Protein AF-A0A822F7R4-F1 (afdb_monomer)

Structure (mmCIF, N/CA/C/O backbone):
data_AF-A0A822F7R4-F1
#
_entry.id   AF-A0A822F7R4-F1
#
loop_
_atom_site.group_PDB
_atom_site.id
_atom_site.type_symbol
_atom_site.label_atom_id
_atom_site.label_alt_id
_atom_site.label_comp_id
_atom_site.label_asym_id
_atom_site.label_entity_id
_atom_site.label_seq_id
_atom_site.pdbx_PDB_ins_code
_atom_site.Cartn_x
_atom_site.Cartn_y
_atom_site.Cartn_z
_atom_site.occupancy
_atom_site.B_iso_or_equiv
_atom_site.auth_seq_id
_atom_site.auth_comp_id
_atom_site.auth_asym_id
_atom_site.auth_atom_id
_atom_site.pdbx_PDB_model_num
ATOM 1 N N . PHE A 1 1 ? -0.744 6.419 -13.663 1.00 70.31 1 PHE A N 1
ATOM 2 C CA . PHE A 1 1 ? -1.892 5.984 -12.848 1.00 70.31 1 PHE A CA 1
ATOM 3 C C . PHE A 1 1 ? -2.724 7.205 -12.508 1.00 70.31 1 PHE A C 1
ATOM 5 O O . PHE A 1 1 ? -2.380 7.945 -11.596 1.00 70.31 1 PHE A O 1
ATOM 12 N N . GLU A 1 2 ? -3.764 7.480 -13.292 1.00 71.38 2 GLU A N 1
ATOM 13 C CA . GLU A 1 2 ? -4.748 8.495 -12.906 1.00 71.38 2 GLU A CA 1
ATOM 14 C C . GLU A 1 2 ? -5.488 7.974 -11.659 1.00 71.38 2 GLU A C 1
ATOM 16 O O . GLU A 1 2 ? -5.835 6.796 -11.605 1.00 71.38 2 GLU A O 1
ATOM 21 N N . ASN A 1 3 ? -5.663 8.813 -10.632 1.00 82.06 3 ASN A N 1
ATOM 22 C CA . ASN A 1 3 ? -6.240 8.467 -9.317 1.00 82.06 3 ASN A CA 1
ATOM 23 C C . ASN A 1 3 ? -5.354 7.655 -8.344 1.00 82.06 3 ASN A C 1
ATOM 25 O O . ASN A 1 3 ? -5.874 7.013 -7.432 1.00 82.06 3 ASN A O 1
ATOM 29 N N . SER A 1 4 ? -4.023 7.701 -8.472 1.00 88.75 4 SER A N 1
ATOM 30 C CA . SER A 1 4 ? -3.120 7.156 -7.442 1.00 88.75 4 SER A CA 1
ATOM 31 C C . SER A 1 4 ? -2.915 8.117 -6.265 1.00 88.75 4 SER A C 1
ATOM 33 O O . SER A 1 4 ? -2.741 9.318 -6.469 1.00 88.75 4 SER A O 1
ATOM 35 N N . PHE A 1 5 ? -2.821 7.580 -5.048 1.00 90.75 5 PHE A N 1
ATOM 36 C CA . PHE A 1 5 ? -2.397 8.319 -3.857 1.00 90.75 5 PHE A CA 1
ATOM 37 C C . PHE A 1 5 ? -0.892 8.130 -3.624 1.00 90.75 5 PHE A C 1
ATOM 39 O O . PHE A 1 5 ? -0.423 7.001 -3.487 1.00 90.75 5 PHE A O 1
ATOM 46 N N . HIS A 1 6 ? -0.128 9.224 -3.584 1.00 92.38 6 HIS A N 1
ATOM 47 C CA . HIS A 1 6 ? 1.307 9.170 -3.309 1.00 92.38 6 HIS A CA 1
ATOM 48 C C . HIS A 1 6 ? 1.569 9.260 -1.801 1.00 92.38 6 HIS A C 1
ATOM 50 O O . HIS A 1 6 ? 1.281 10.280 -1.176 1.00 92.38 6 HIS A O 1
ATOM 56 N N . LEU A 1 7 ? 2.159 8.204 -1.237 1.00 93.19 7 LEU A N 1
ATOM 57 C CA . LEU A 1 7 ? 2.582 8.140 0.159 1.00 93.19 7 LEU A CA 1
ATOM 58 C C . LEU A 1 7 ? 4.084 7.828 0.231 1.00 93.19 7 LEU A C 1
ATOM 60 O O . LEU A 1 7 ? 4.470 6.693 -0.047 1.00 93.19 7 LEU A O 1
ATOM 64 N N . PRO A 1 8 ? 4.940 8.801 0.592 1.00 94.69 8 PRO A N 1
ATOM 65 C CA . PRO A 1 8 ? 6.367 8.552 0.774 1.00 94.69 8 PRO A CA 1
ATOM 66 C C . PRO A 1 8 ? 6.633 7.497 1.855 1.00 94.69 8 PRO A C 1
ATOM 68 O O . PRO A 1 8 ? 5.989 7.516 2.906 1.00 94.69 8 PRO A O 1
ATOM 71 N N . MET A 1 9 ? 7.619 6.624 1.632 1.00 94.44 9 MET A N 1
ATOM 72 C CA . MET A 1 9 ? 7.962 5.559 2.586 1.00 94.44 9 MET A CA 1
ATOM 73 C C . MET A 1 9 ? 8.380 6.098 3.951 1.00 94.44 9 MET A C 1
ATOM 75 O O . MET A 1 9 ? 7.933 5.570 4.963 1.00 94.44 9 MET A O 1
ATOM 79 N N . ASP A 1 10 ? 9.144 7.189 3.997 1.00 94.62 10 ASP A N 1
ATOM 80 C CA . ASP A 1 10 ? 9.564 7.789 5.267 1.00 94.62 10 ASP A CA 1
ATOM 81 C C . ASP A 1 10 ? 8.362 8.243 6.102 1.00 94.62 10 ASP A C 1
ATOM 83 O O . ASP A 1 10 ? 8.322 8.026 7.310 1.00 94.62 10 ASP A O 1
ATOM 87 N N . ARG A 1 11 ? 7.327 8.785 5.440 1.00 94.44 11 ARG A N 1
ATOM 88 C CA . ARG A 1 11 ? 6.063 9.165 6.084 1.00 94.44 11 ARG A CA 1
ATOM 89 C C . ARG A 1 11 ? 5.288 7.949 6.593 1.00 94.44 11 ARG A C 1
ATOM 91 O O . ARG A 1 11 ? 4.519 8.092 7.530 1.00 94.44 11 ARG A O 1
ATOM 98 N N . LEU A 1 12 ? 5.436 6.777 5.983 1.00 94.88 12 LEU A N 1
ATOM 99 C CA . LEU A 1 12 ? 4.752 5.557 6.419 1.00 94.88 12 LEU A CA 1
ATOM 100 C C . LEU A 1 12 ? 5.505 4.835 7.551 1.00 94.88 12 LEU A C 1
ATOM 102 O O . LEU A 1 12 ? 4.882 4.259 8.445 1.00 94.88 12 LEU A O 1
ATOM 106 N N . LEU A 1 13 ? 6.837 4.839 7.507 1.00 91.56 13 LEU A N 1
ATOM 107 C CA . LEU A 1 13 ? 7.679 4.081 8.435 1.00 91.56 13 LEU A CA 1
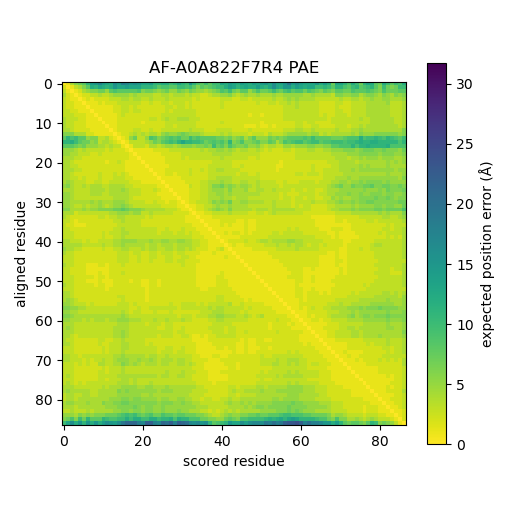ATOM 108 C C . LEU A 1 13 ? 8.057 4.867 9.692 1.00 91.56 13 LEU A C 1
ATOM 110 O O . LEU A 1 13 ? 8.138 4.271 10.762 1.00 91.56 13 LEU A O 1
ATOM 114 N N . TYR A 1 14 ? 8.277 6.176 9.570 1.00 90.56 14 TYR A N 1
ATOM 115 C CA . TYR A 1 14 ? 8.839 7.017 10.632 1.00 90.56 14 TYR A CA 1
ATOM 116 C C . TYR A 1 14 ? 7.896 8.149 11.044 1.00 90.56 14 TYR A C 1
ATOM 118 O O . TYR A 1 14 ? 8.344 9.221 11.439 1.00 90.56 14 TYR A O 1
ATOM 126 N N . ASN A 1 15 ? 6.584 7.950 10.912 1.00 85.81 15 ASN A N 1
ATOM 127 C CA . ASN A 1 15 ? 5.634 8.949 11.378 1.00 85.81 15 ASN A CA 1
ATOM 128 C C . ASN A 1 15 ? 5.608 8.996 12.907 1.00 85.81 15 ASN A C 1
ATOM 130 O O . ASN A 1 15 ? 5.365 7.981 13.553 1.00 85.81 15 ASN A O 1
ATOM 134 N N . ASP A 1 16 ? 5.763 10.190 13.471 1.00 85.75 16 ASP A N 1
ATOM 135 C CA . ASP A 1 16 ? 5.623 10.408 14.911 1.00 85.75 16 ASP A CA 1
ATOM 136 C C . ASP A 1 16 ? 4.159 10.294 15.377 1.00 85.75 16 ASP A C 1
ATOM 138 O O . ASP A 1 16 ? 3.891 10.155 16.571 1.00 85.75 16 ASP A O 1
ATOM 142 N N . ASN A 1 17 ? 3.195 10.356 14.446 1.00 91.62 17 ASN A N 1
ATOM 143 C CA . ASN A 1 17 ? 1.766 10.280 14.739 1.00 91.62 17 ASN A CA 1
ATOM 144 C C . ASN A 1 17 ? 1.025 9.278 13.835 1.00 91.62 17 ASN A C 1
ATOM 146 O O . ASN A 1 17 ? 0.401 9.630 12.824 1.00 91.62 17 ASN A O 1
ATOM 150 N N . ASP A 1 18 ? 1.065 8.015 14.249 1.00 92.69 18 ASP A N 1
ATOM 151 C CA . ASP A 1 18 ? 0.372 6.900 13.600 1.00 92.69 18 ASP A CA 1
ATOM 152 C C . ASP A 1 18 ? -1.148 7.052 13.577 1.00 92.69 18 ASP A C 1
ATOM 154 O O . ASP A 1 18 ? -1.785 6.708 12.583 1.00 92.69 18 ASP A O 1
ATOM 158 N N . GLU A 1 19 ? -1.749 7.585 14.641 1.00 93.44 19 GLU A N 1
ATOM 159 C CA . GLU A 1 19 ? -3.205 7.714 14.733 1.00 93.44 19 GLU A CA 1
ATOM 160 C C . GLU A 1 19 ? -3.742 8.678 13.669 1.00 93.44 19 GLU A C 1
ATOM 162 O O . GLU A 1 19 ? -4.733 8.387 12.992 1.00 93.44 19 GLU A O 1
ATOM 167 N N . GLN A 1 20 ? -3.046 9.798 13.463 1.00 93.44 20 GLN A N 1
ATOM 168 C CA . GLN A 1 20 ? -3.392 10.757 12.421 1.00 93.44 20 GLN A CA 1
ATOM 169 C C . GLN A 1 20 ? -3.303 10.126 11.026 1.00 93.44 20 GLN A C 1
ATOM 171 O O . GLN A 1 20 ? -4.244 10.250 10.239 1.00 93.44 20 GLN A O 1
ATOM 176 N N . LEU A 1 21 ? -2.198 9.436 10.721 1.00 92.94 21 LEU A N 1
ATOM 177 C CA . LEU A 1 21 ? -2.019 8.775 9.425 1.00 92.94 21 LEU A CA 1
ATOM 178 C C . LEU A 1 21 ? -3.066 7.686 9.205 1.00 92.94 21 LEU A C 1
ATOM 180 O O . LEU A 1 21 ? -3.651 7.593 8.128 1.00 92.94 21 LEU A O 1
ATOM 184 N N . ARG A 1 22 ? -3.349 6.895 10.240 1.00 94.50 22 ARG A N 1
ATOM 185 C CA . ARG A 1 22 ? -4.390 5.872 10.201 1.00 94.50 22 ARG A CA 1
ATOM 186 C C . ARG A 1 22 ? -5.743 6.488 9.852 1.00 94.50 22 ARG A C 1
ATOM 188 O O . ARG A 1 22 ? -6.415 5.986 8.957 1.00 94.50 22 ARG A O 1
ATOM 195 N N . ASN A 1 23 ? -6.136 7.579 10.509 1.00 93.88 23 ASN A N 1
ATOM 196 C CA . ASN A 1 23 ? -7.423 8.236 10.263 1.00 93.88 23 ASN A CA 1
ATOM 197 C C . ASN A 1 23 ? -7.532 8.820 8.840 1.00 93.88 23 ASN A C 1
ATOM 199 O O . ASN A 1 23 ? -8.596 8.727 8.229 1.00 93.88 23 ASN A O 1
ATOM 203 N N . GLU A 1 24 ? -6.440 9.357 8.286 1.00 92.69 24 GLU A N 1
ATOM 204 C CA . GLU A 1 24 ? -6.374 9.834 6.893 1.00 92.69 24 GLU A CA 1
ATOM 205 C C . GLU A 1 24 ? -6.595 8.698 5.879 1.00 92.69 24 GLU A C 1
ATOM 207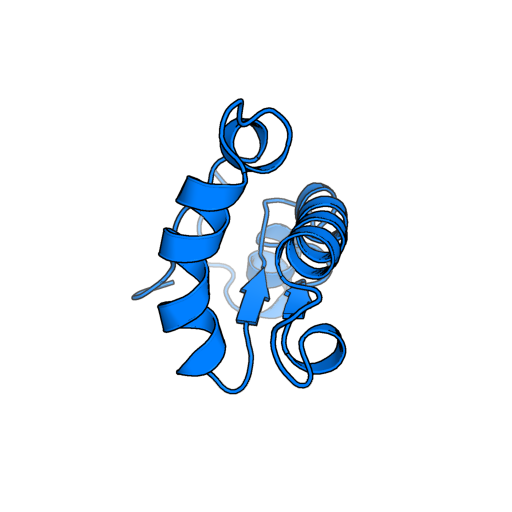 O O . GLU A 1 24 ? -7.304 8.861 4.882 1.00 92.69 24 GLU A O 1
ATOM 212 N N . LEU A 1 25 ? -6.013 7.526 6.145 1.00 92.25 25 LEU A N 1
ATOM 213 C CA . LEU A 1 25 ? -6.067 6.381 5.237 1.00 92.25 25 LEU A CA 1
ATOM 214 C C . LEU A 1 25 ? -7.356 5.561 5.380 1.00 92.25 25 LEU A C 1
ATOM 216 O O . LEU A 1 25 ? -7.871 5.054 4.380 1.00 92.25 25 LEU A O 1
ATOM 220 N N . LYS A 1 26 ? -7.904 5.456 6.597 1.00 92.06 26 LYS A N 1
ATOM 221 C CA . LYS A 1 26 ? -9.012 4.552 6.941 1.00 92.06 26 LYS A CA 1
ATOM 222 C C . LYS A 1 26 ? -10.221 4.710 6.019 1.00 92.06 26 LYS A C 1
ATOM 224 O O . LYS A 1 26 ? -10.659 3.731 5.422 1.00 92.06 26 LYS A O 1
ATOM 229 N N . LEU A 1 27 ? -10.695 5.941 5.807 1.00 88.88 27 LEU A N 1
ATOM 230 C CA . LEU A 1 27 ? -11.866 6.204 4.957 1.00 88.88 27 LEU A CA 1
ATOM 231 C C . LEU A 1 27 ? -11.664 5.764 3.501 1.00 88.88 27 LEU A C 1
ATOM 233 O O . LEU A 1 27 ? -12.612 5.320 2.856 1.00 88.88 27 LEU A O 1
ATOM 237 N N . ASN A 1 28 ? -10.449 5.901 2.966 1.00 87.94 28 ASN A N 1
ATOM 238 C CA . ASN A 1 28 ? -10.152 5.470 1.602 1.00 87.94 28 ASN A CA 1
ATOM 239 C C . ASN A 1 28 ? -10.115 3.942 1.507 1.00 87.94 28 ASN A C 1
ATOM 241 O O . ASN A 1 28 ? -10.620 3.375 0.542 1.00 87.94 28 ASN A O 1
ATOM 245 N N . ILE A 1 29 ? -9.574 3.266 2.516 1.00 89.94 29 ILE A N 1
ATOM 246 C CA . ILE A 1 29 ? -9.441 1.804 2.530 1.00 89.94 29 ILE A CA 1
ATOM 247 C C . ILE A 1 29 ? -10.781 1.111 2.800 1.00 89.94 29 ILE A C 1
ATOM 249 O O . ILE A 1 29 ? -11.067 0.064 2.223 1.00 89.94 29 ILE A O 1
ATOM 253 N N . GLU A 1 30 ? -11.647 1.701 3.620 1.00 89.94 30 GLU A N 1
ATOM 254 C CA . GLU A 1 30 ? -12.996 1.175 3.855 1.00 89.94 30 GLU A CA 1
ATOM 255 C C . GLU A 1 30 ? -13.884 1.280 2.611 1.00 89.94 30 GLU A C 1
ATOM 257 O O . GLU A 1 30 ? -14.658 0.365 2.332 1.00 89.94 30 GLU A O 1
ATOM 262 N N . LYS A 1 31 ? -13.743 2.360 1.832 1.00 90.81 31 LYS A N 1
ATOM 263 C CA . LYS A 1 31 ? -14.526 2.587 0.607 1.00 90.81 31 LYS A CA 1
ATOM 264 C C . LYS A 1 31 ? -14.114 1.709 -0.572 1.00 90.81 31 LYS A C 1
ATOM 266 O O . LYS A 1 31 ? -14.896 1.566 -1.509 1.00 90.81 31 LYS A O 1
ATOM 271 N N . ASN A 1 32 ? -12.905 1.152 -0.555 1.00 90.50 32 ASN A N 1
ATOM 272 C CA . ASN A 1 32 ? -12.368 0.369 -1.662 1.00 90.50 32 ASN A CA 1
ATOM 273 C C . ASN A 1 32 ? -12.312 -1.121 -1.309 1.00 90.50 32 ASN A C 1
ATOM 275 O O . ASN A 1 32 ? -11.944 -1.514 -0.203 1.00 90.50 32 ASN A O 1
ATOM 279 N N . GLN A 1 33 ? -12.663 -1.967 -2.278 1.00 90.88 33 GLN A N 1
ATOM 280 C CA . GLN A 1 33 ? -12.596 -3.423 -2.111 1.00 90.88 33 GLN A CA 1
ATOM 281 C C . GLN A 1 33 ? -11.161 -3.952 -2.174 1.00 90.88 33 GLN A C 1
ATOM 283 O O . GLN A 1 33 ? -10.873 -4.995 -1.598 1.00 90.88 33 GLN A O 1
ATOM 288 N N . GLN A 1 34 ? -10.265 -3.242 -2.861 1.00 93.12 34 GLN A N 1
ATOM 289 C CA . GLN A 1 34 ? -8.869 -3.627 -3.005 1.00 93.12 34 GLN A CA 1
ATOM 290 C C . GLN A 1 34 ? -7.983 -2.384 -3.110 1.00 93.12 34 GLN A C 1
ATOM 292 O O . GLN A 1 34 ? -8.339 -1.404 -3.763 1.00 93.12 34 GLN A O 1
ATOM 297 N N . ILE A 1 35 ? -6.819 -2.447 -2.471 1.00 94.38 35 ILE A N 1
ATOM 298 C CA . ILE A 1 35 ? -5.768 -1.434 -2.490 1.00 94.38 35 ILE A CA 1
ATOM 299 C C . ILE A 1 35 ? -4.523 -2.099 -3.072 1.00 94.38 35 ILE A C 1
ATOM 301 O O . ILE A 1 35 ? -4.060 -3.119 -2.558 1.00 94.38 35 ILE A O 1
ATOM 305 N N . VAL A 1 36 ? -3.985 -1.517 -4.142 1.00 95.38 36 VAL A N 1
ATOM 306 C CA . VAL A 1 36 ? -2.739 -1.975 -4.762 1.00 95.38 36 VAL A CA 1
ATOM 307 C C . VAL A 1 36 ? -1.653 -0.946 -4.500 1.00 95.38 36 VAL A C 1
ATOM 309 O O . VAL A 1 36 ? -1.805 0.230 -4.828 1.00 95.38 36 VAL A O 1
ATOM 312 N N . ILE A 1 37 ? -0.557 -1.401 -3.907 1.00 95.94 37 ILE A N 1
ATOM 313 C CA . ILE A 1 37 ? 0.620 -0.590 -3.620 1.00 95.94 37 ILE A CA 1
ATOM 314 C C . ILE A 1 37 ? 1.668 -0.868 -4.687 1.00 95.94 37 ILE A C 1
ATOM 316 O O . ILE A 1 37 ? 1.943 -2.013 -5.033 1.00 95.94 37 ILE A O 1
ATOM 320 N N . VAL A 1 38 ? 2.282 0.187 -5.203 1.00 95.62 38 VAL A N 1
ATOM 321 C CA . VAL A 1 38 ? 3.304 0.078 -6.239 1.00 95.62 38 VAL A CA 1
ATOM 322 C C . VAL A 1 38 ? 4.486 0.972 -5.892 1.00 95.62 38 VAL A C 1
ATOM 324 O O . VAL A 1 38 ? 4.316 2.108 -5.456 1.00 95.62 38 VAL A O 1
ATOM 327 N N . CYS A 1 39 ? 5.694 0.445 -6.075 1.00 94.88 39 CYS A N 1
ATOM 328 C CA . CYS A 1 39 ? 6.934 1.215 -6.026 1.00 94.88 39 CYS A CA 1
ATOM 329 C C . CYS A 1 39 ? 7.746 0.973 -7.309 1.00 94.88 39 CYS A C 1
ATOM 331 O O . CYS A 1 39 ? 7.247 0.398 -8.277 1.00 94.88 39 CYS A O 1
ATOM 333 N N . ARG A 1 40 ? 9.013 1.402 -7.347 1.00 94.19 40 ARG A N 1
ATOM 334 C CA . ARG A 1 40 ? 9.844 1.278 -8.555 1.00 94.19 40 ARG A CA 1
ATOM 335 C C . ARG A 1 40 ? 10.116 -0.178 -8.955 1.00 94.19 40 ARG A C 1
ATOM 337 O O . ARG A 1 40 ? 10.076 -0.478 -10.143 1.00 94.19 40 ARG A O 1
ATOM 344 N N . ARG A 1 41 ? 10.416 -1.049 -7.981 1.00 93.94 41 ARG A N 1
ATOM 345 C CA . ARG A 1 41 ? 10.889 -2.434 -8.212 1.00 93.94 41 ARG A CA 1
ATOM 346 C C . ARG A 1 41 ? 10.141 -3.526 -7.438 1.00 93.94 41 ARG A C 1
ATOM 348 O O . ARG A 1 41 ? 10.539 -4.679 -7.493 1.00 93.94 41 ARG A O 1
ATOM 355 N N . GLY A 1 42 ? 9.118 -3.171 -6.665 1.00 93.31 42 GLY A N 1
ATOM 356 C CA . GLY A 1 42 ? 8.381 -4.115 -5.814 1.00 93.31 42 GLY A CA 1
ATOM 357 C C . GLY A 1 42 ? 8.998 -4.393 -4.431 1.00 93.31 42 GLY A C 1
ATOM 358 O O . GLY A 1 42 ? 8.451 -5.184 -3.675 1.00 93.31 42 GLY A O 1
ATOM 359 N N . ASN A 1 43 ? 10.126 -3.771 -4.064 1.00 94.81 43 ASN A N 1
ATOM 360 C CA . ASN A 1 43 ? 10.763 -4.005 -2.755 1.00 94.81 43 ASN A CA 1
ATOM 361 C C . ASN A 1 43 ? 10.058 -3.224 -1.635 1.00 94.81 43 ASN A C 1
ATOM 363 O O . ASN A 1 43 ? 9.546 -3.800 -0.679 1.00 94.81 43 ASN A O 1
ATOM 367 N N . ASP A 1 44 ? 9.995 -1.898 -1.776 1.00 96.62 44 ASP A N 1
ATOM 368 C CA . ASP A 1 44 ? 9.409 -1.029 -0.748 1.00 96.62 44 ASP A CA 1
ATOM 369 C C . ASP A 1 44 ? 7.902 -1.245 -0.593 1.00 96.62 44 ASP A C 1
ATOM 371 O O . ASP A 1 44 ? 7.354 -1.067 0.492 1.00 96.62 44 ASP A O 1
ATOM 375 N N . SER A 1 45 ? 7.227 -1.670 -1.664 1.00 96.62 45 SER A N 1
ATOM 376 C CA . SER A 1 45 ? 5.798 -1.956 -1.632 1.00 96.62 45 SER A CA 1
ATOM 377 C C . SER A 1 45 ? 5.470 -3.116 -0.695 1.00 96.62 45 SER A C 1
ATOM 379 O O . SER A 1 45 ? 4.491 -3.016 0.034 1.00 96.62 45 SER A O 1
ATOM 381 N N . GLN A 1 46 ? 6.310 -4.153 -0.610 1.00 96.44 46 GLN A N 1
ATOM 382 C CA . GLN A 1 46 ? 6.117 -5.253 0.346 1.00 96.44 46 GLN A CA 1
ATOM 383 C C . GLN A 1 46 ? 6.224 -4.771 1.800 1.00 96.44 46 GLN A C 1
ATOM 385 O O . GLN A 1 46 ? 5.407 -5.136 2.650 1.00 96.44 46 GLN A O 1
ATOM 390 N N . LEU A 1 47 ? 7.201 -3.903 2.088 1.00 96.75 47 LEU A N 1
ATOM 391 C CA . LEU A 1 47 ? 7.338 -3.280 3.408 1.00 96.75 47 LEU A CA 1
ATOM 392 C C . LEU A 1 47 ? 6.125 -2.397 3.727 1.00 96.75 47 LEU A C 1
ATOM 394 O O . LEU A 1 47 ? 5.599 -2.450 4.839 1.00 96.75 47 LEU A O 1
ATOM 398 N N . ALA A 1 48 ? 5.645 -1.635 2.743 1.00 97.06 48 ALA A N 1
ATOM 399 C CA . ALA A 1 48 ? 4.461 -0.799 2.882 1.00 97.06 48 ALA A CA 1
ATOM 400 C C . ALA A 1 48 ? 3.189 -1.618 3.145 1.00 97.06 48 ALA A C 1
ATOM 402 O O . ALA A 1 48 ? 2.424 -1.261 4.039 1.00 97.06 48 ALA A O 1
ATOM 403 N N . VAL A 1 49 ? 2.979 -2.733 2.429 1.00 97.19 49 VAL A N 1
ATOM 404 C CA . VAL A 1 49 ? 1.855 -3.663 2.657 1.00 97.19 49 VAL A CA 1
ATOM 405 C C . VAL A 1 49 ? 1.846 -4.121 4.109 1.00 97.19 49 VAL A C 1
ATOM 407 O O . VAL A 1 49 ? 0.826 -3.997 4.787 1.00 97.19 49 VAL A O 1
ATOM 410 N N . ARG A 1 50 ? 2.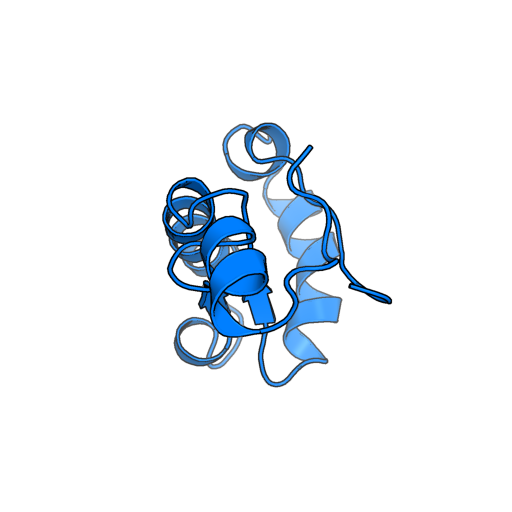987 -4.618 4.602 1.00 97.12 50 ARG A N 1
ATOM 411 C CA . ARG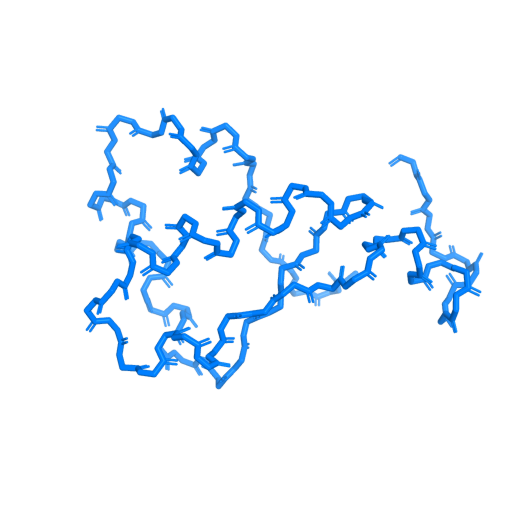 A 1 50 ? 3.108 -5.096 5.981 1.00 97.12 50 ARG A CA 1
ATOM 412 C C . ARG A 1 50 ? 2.775 -3.992 6.981 1.00 97.12 50 ARG A C 1
ATOM 414 O O . ARG A 1 50 ? 1.937 -4.189 7.856 1.00 97.12 50 ARG A O 1
ATOM 421 N N . ARG A 1 51 ? 3.387 -2.819 6.815 1.00 96.44 51 ARG A N 1
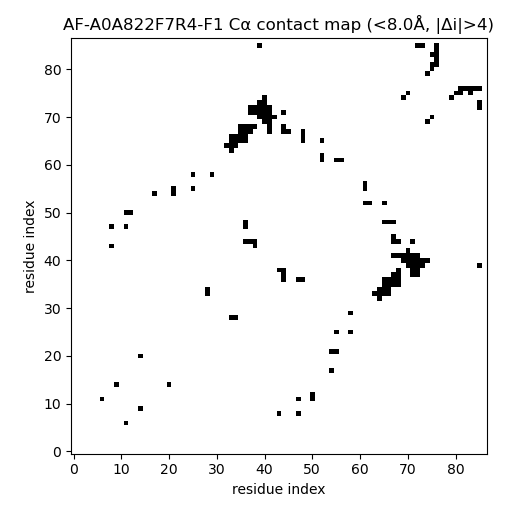ATOM 422 C CA . ARG A 1 51 ? 3.197 -1.689 7.724 1.00 96.44 51 ARG A CA 1
ATOM 423 C C . ARG A 1 51 ? 1.752 -1.192 7.750 1.00 96.44 51 ARG A C 1
ATOM 425 O O . ARG A 1 51 ? 1.243 -0.865 8.817 1.00 96.44 51 ARG A O 1
ATOM 432 N N . LEU A 1 52 ? 1.089 -1.135 6.596 1.00 95.81 52 LEU A N 1
ATOM 433 C CA . LEU A 1 52 ? -0.303 -0.694 6.503 1.00 95.81 52 LEU A CA 1
ATOM 434 C C . LEU A 1 52 ? -1.267 -1.696 7.134 1.00 95.81 52 LEU A C 1
ATOM 436 O O . LEU A 1 52 ? -2.189 -1.274 7.823 1.00 95.81 52 LEU A O 1
ATOM 440 N N . LYS A 1 53 ? -1.035 -3.000 6.958 1.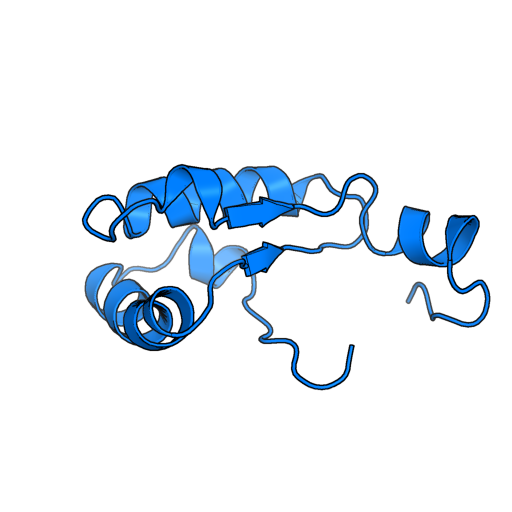00 95.94 53 LYS A N 1
ATOM 441 C CA . LYS A 1 53 ? -1.815 -4.042 7.641 1.00 95.94 53 LYS A CA 1
ATOM 442 C C . LYS A 1 53 ? -1.690 -3.939 9.160 1.00 95.94 53 LYS A C 1
ATOM 444 O O . LYS A 1 53 ? -2.695 -4.020 9.853 1.00 95.94 53 LYS A O 1
ATOM 449 N N . GLU A 1 54 ? -0.482 -3.691 9.668 1.00 95.50 54 GLU A N 1
ATOM 450 C CA . GLU A 1 54 ? -0.247 -3.452 11.099 1.00 95.50 54 GLU A CA 1
ATOM 451 C C . GLU A 1 54 ? -0.943 -2.163 11.581 1.00 95.50 54 GLU A C 1
ATOM 453 O O . GLU A 1 54 ? -1.619 -2.172 12.608 1.00 95.50 54 GLU A O 1
ATOM 458 N N . LEU A 1 55 ? -0.830 -1.063 10.825 1.00 95.00 55 LEU A N 1
ATOM 459 C CA . LEU A 1 55 ? -1.434 0.231 11.169 1.00 95.00 55 LEU A CA 1
ATOM 460 C C . LEU A 1 55 ? -2.971 0.197 11.167 1.00 95.00 55 LEU A C 1
ATOM 462 O O . LEU A 1 55 ? -3.602 0.954 11.897 1.00 95.00 55 LEU A O 1
ATOM 466 N N . LEU A 1 56 ? -3.575 -0.646 10.330 1.00 95.00 56 LEU A N 1
ATOM 467 C CA . L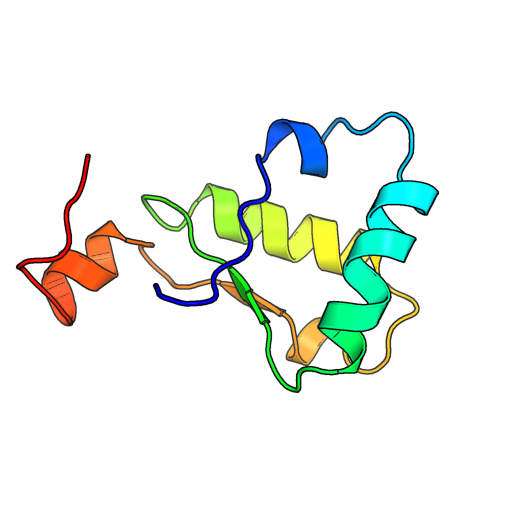EU A 1 56 ? -5.019 -0.705 10.083 1.00 95.00 56 LEU A CA 1
ATOM 468 C C . LEU A 1 56 ? -5.608 -2.063 10.474 1.00 95.00 56 LEU A C 1
ATOM 470 O O . LEU A 1 56 ? -6.598 -2.499 9.892 1.00 95.00 56 LEU A O 1
ATOM 474 N N . ALA A 1 57 ? -5.008 -2.730 11.460 1.00 94.50 57 ALA A N 1
ATOM 475 C CA . ALA A 1 57 ? -5.411 -4.065 11.899 1.00 94.50 57 ALA A CA 1
ATOM 476 C C . ALA A 1 57 ? -6.872 -4.143 12.390 1.00 94.50 57 ALA A C 1
ATOM 478 O O . ALA A 1 57 ? -7.436 -5.230 12.466 1.00 94.50 57 ALA A O 1
ATOM 479 N N . ASP A 1 58 ? -7.491 -3.004 12.716 1.00 93.12 58 ASP A N 1
ATOM 480 C CA . ASP A 1 58 ? -8.899 -2.902 13.110 1.00 93.12 58 ASP A CA 1
ATOM 481 C C . ASP A 1 58 ? -9.881 -2.767 11.931 1.00 93.12 58 ASP A C 1
ATOM 483 O O . ASP A 1 58 ? -11.089 -2.716 12.148 1.00 93.12 58 ASP A O 1
ATOM 487 N N . VAL A 1 59 ? -9.386 -2.657 10.696 1.00 92.94 59 VAL A N 1
ATOM 488 C CA . VAL A 1 59 ? -10.221 -2.570 9.493 1.00 92.94 59 VAL A CA 1
ATOM 489 C C . VAL A 1 59 ? -10.564 -3.975 8.999 1.00 92.94 59 VAL A C 1
ATOM 491 O O . VAL A 1 59 ? -9.687 -4.813 8.792 1.00 92.94 59 VAL A O 1
ATOM 494 N N . ASP A 1 60 ? -11.847 -4.216 8.732 1.00 92.75 60 ASP A N 1
ATOM 495 C CA . ASP A 1 60 ? -12.325 -5.519 8.270 1.00 92.75 60 ASP A CA 1
ATOM 496 C C . ASP A 1 60 ? -11.659 -5.963 6.955 1.00 92.75 60 ASP A C 1
ATOM 498 O O . ASP A 1 60 ? -11.585 -5.212 5.970 1.00 92.75 60 ASP A O 1
ATOM 502 N N . ASN A 1 61 ? -11.225 -7.229 6.938 1.00 93.94 61 ASN A N 1
ATOM 503 C CA . ASN A 1 61 ? -10.580 -7.913 5.811 1.00 93.94 61 ASN A CA 1
ATOM 504 C C . ASN A 1 61 ? -9.320 -7.201 5.281 1.00 93.94 61 ASN A C 1
ATOM 506 O O . ASN A 1 61 ? -8.977 -7.333 4.103 1.00 93.94 61 ASN A O 1
ATOM 510 N N . ILE A 1 62 ? -8.609 -6.441 6.126 1.00 95.19 62 ILE A N 1
ATOM 511 C CA . ILE A 1 62 ? -7.421 -5.669 5.719 1.00 95.19 62 ILE A CA 1
ATOM 512 C C . ILE A 1 62 ? -6.357 -6.529 5.020 1.00 95.19 62 ILE A C 1
ATOM 514 O O . ILE A 1 62 ? -5.729 -6.089 4.053 1.00 95.19 62 ILE A O 1
ATOM 518 N N . ASP A 1 63 ? -6.207 -7.780 5.459 1.00 94.56 63 ASP A N 1
ATOM 519 C CA . ASP A 1 63 ? -5.221 -8.712 4.925 1.00 94.56 63 ASP A CA 1
ATOM 520 C C . ASP A 1 63 ? -5.461 -9.108 3.469 1.00 94.56 63 ASP A C 1
ATOM 522 O O . ASP A 1 63 ? -4.501 -9.344 2.730 1.00 94.56 63 ASP A O 1
ATOM 526 N N . GLU A 1 64 ? -6.724 -9.159 3.063 1.00 94.62 64 GLU A N 1
ATOM 527 C CA . GLU A 1 64 ? -7.160 -9.538 1.719 1.00 94.62 64 GLU A CA 1
ATOM 528 C C . GLU A 1 64 ? -7.232 -8.317 0.795 1.00 94.62 64 GLU A C 1
ATOM 530 O O . GLU A 1 64 ? -7.012 -8.428 -0.417 1.00 94.62 64 GLU A O 1
ATOM 535 N N . LYS A 1 65 ? -7.512 -7.144 1.380 1.00 94.81 65 LYS A N 1
ATOM 536 C CA . LYS A 1 65 ? -7.660 -5.869 0.673 1.00 94.81 65 LYS A CA 1
ATOM 537 C C . LYS A 1 65 ? -6.338 -5.309 0.163 1.00 94.81 65 LYS A C 1
ATOM 539 O O . LYS A 1 65 ? -6.328 -4.732 -0.922 1.00 94.81 65 LYS A O 1
ATOM 544 N N . ILE A 1 66 ? -5.251 -5.420 0.929 1.00 96.06 66 ILE A N 1
ATOM 545 C CA . ILE A 1 66 ? -3.976 -4.764 0.601 1.00 96.06 66 ILE A CA 1
ATOM 546 C C . ILE A 1 66 ? -3.011 -5.747 -0.058 1.00 96.06 66 ILE A C 1
ATOM 548 O O . ILE A 1 66 ? -2.623 -6.752 0.539 1.00 96.06 66 ILE A O 1
ATOM 552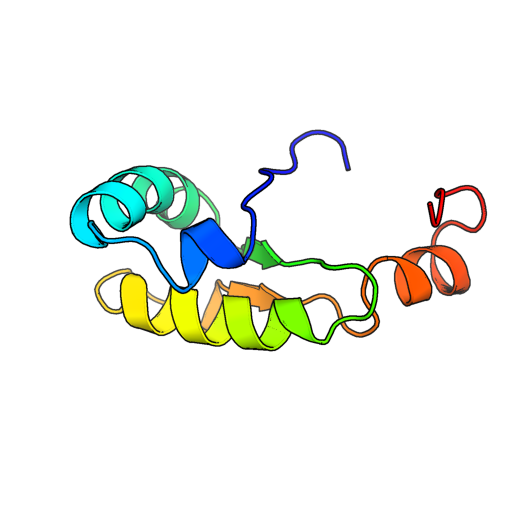 N N . LYS A 1 67 ? -2.579 -5.408 -1.274 1.00 96.44 67 LYS A N 1
ATOM 553 C CA . LYS A 1 67 ? -1.601 -6.166 -2.064 1.00 96.44 67 LYS A CA 1
ATOM 554 C C . LYS A 1 67 ? -0.588 -5.217 -2.685 1.00 96.44 67 LYS A C 1
ATOM 556 O O . LYS A 1 67 ? -0.886 -4.036 -2.865 1.00 96.44 67 LYS A O 1
ATOM 561 N N . ASP A 1 68 ? 0.576 -5.725 -3.058 1.00 97.38 68 ASP A N 1
ATOM 562 C CA . ASP A 1 68 ? 1.503 -4.989 -3.904 1.00 97.38 68 ASP A CA 1
ATOM 563 C C . ASP A 1 68 ? 1.588 -5.542 -5.326 1.00 97.38 68 ASP A C 1
ATOM 565 O O . ASP A 1 68 ? 1.177 -6.666 -5.616 1.00 97.38 68 ASP A O 1
ATOM 569 N N . LEU A 1 69 ? 2.082 -4.693 -6.225 1.00 95.75 69 LEU A N 1
ATOM 570 C CA . LEU A 1 69 ? 2.390 -5.062 -7.596 1.00 95.75 69 LEU A CA 1
ATOM 571 C C . LEU A 1 69 ? 3.821 -5.604 -7.674 1.00 95.75 69 LEU A C 1
ATOM 573 O O . LEU A 1 69 ? 4.789 -4.846 -7.550 1.00 95.75 69 LEU A O 1
ATOM 577 N N . GLU A 1 70 ? 3.937 -6.909 -7.909 1.00 95.81 70 GLU A N 1
ATOM 578 C CA . GLU A 1 70 ? 5.219 -7.591 -8.084 1.00 95.81 70 GLU A CA 1
ATOM 579 C C . GLU A 1 70 ? 6.056 -6.917 -9.187 1.00 95.81 70 GLU A C 1
ATOM 581 O O . GLU A 1 70 ? 5.547 -6.543 -10.242 1.00 95.81 70 GLU A O 1
ATOM 586 N N . GLY A 1 71 ? 7.344 -6.688 -8.912 1.00 95.19 71 GLY A N 1
ATOM 587 C CA . GLY A 1 71 ? 8.274 -6.017 -9.830 1.00 95.19 71 GLY A CA 1
ATOM 588 C C . GLY A 1 71 ? 8.040 -4.511 -10.038 1.00 95.19 71 GLY A C 1
ATOM 589 O O . GLY A 1 71 ? 8.870 -3.838 -10.655 1.00 95.19 71 GLY A O 1
ATOM 590 N N . GLY A 1 72 ? 6.973 -3.939 -9.472 1.00 95.31 72 GLY A N 1
ATOM 591 C CA . GLY A 1 72 ? 6.697 -2.504 -9.488 1.00 95.31 72 GLY A CA 1
ATOM 592 C C . GLY A 1 72 ? 6.527 -1.906 -10.891 1.00 95.31 72 GLY A C 1
ATOM 593 O O . GLY A 1 72 ? 6.174 -2.583 -11.857 1.00 95.31 72 GLY A O 1
ATOM 594 N N . PHE A 1 73 ? 6.815 -0.609 -11.027 1.00 94.88 73 PHE A N 1
ATOM 595 C CA . PHE A 1 73 ? 6.737 0.074 -12.325 1.00 94.88 73 PHE A CA 1
ATOM 596 C C . PHE A 1 73 ? 7.679 -0.507 -13.387 1.00 94.88 73 PHE A C 1
ATOM 598 O O . PHE A 1 73 ? 7.393 -0.373 -14.573 1.00 94.88 73 PHE A O 1
ATOM 605 N N . GLN A 1 74 ? 8.777 -1.166 -12.996 1.00 94.81 74 GLN A N 1
ATOM 606 C CA . GLN A 1 74 ? 9.649 -1.851 -13.955 1.00 94.81 74 GLN A CA 1
ATOM 607 C C . GLN A 1 74 ? 8.954 -3.030 -14.641 1.00 94.81 74 GLN A C 1
ATOM 609 O O . GLN A 1 74 ? 9.037 -3.143 -15.866 1.00 94.81 74 GLN A O 1
ATOM 614 N N . ALA A 1 75 ? 8.253 -3.871 -13.878 1.00 96.12 75 ALA A N 1
ATOM 615 C CA . ALA A 1 75 ? 7.452 -4.948 -14.452 1.00 96.12 75 ALA A CA 1
ATOM 616 C C . ALA A 1 75 ? 6.292 -4.380 -15.274 1.00 96.12 75 ALA A C 1
ATOM 618 O O . ALA A 1 75 ? 6.106 -4.778 -16.415 1.00 96.12 75 ALA A O 1
ATOM 619 N N . TRP A 1 76 ? 5.598 -3.349 -14.773 1.00 94.88 76 TRP A N 1
ATOM 620 C CA . TRP A 1 76 ? 4.543 -2.682 -15.547 1.00 94.88 76 TRP A CA 1
ATOM 621 C C . TRP A 1 76 ? 5.038 -2.168 -16.905 1.00 94.88 76 TRP A C 1
ATOM 623 O O . TRP A 1 76 ? 4.390 -2.392 -17.924 1.00 94.88 76 TRP A O 1
ATOM 633 N N . HIS A 1 77 ? 6.196 -1.505 -16.937 1.00 95.56 77 HIS A N 1
ATOM 634 C CA . HIS A 1 77 ? 6.789 -1.024 -18.182 1.00 95.56 77 HIS A CA 1
ATOM 635 C C . HIS A 1 77 ? 7.118 -2.169 -19.146 1.00 95.56 77 HIS A C 1
ATOM 637 O O . HIS A 1 77 ? 6.896 -2.062 -20.346 1.00 95.56 77 HIS A O 1
ATOM 643 N N . THR A 1 78 ? 7.664 -3.264 -18.622 1.00 95.81 78 THR A N 1
ATOM 644 C CA . THR A 1 78 ? 8.124 -4.388 -19.447 1.00 95.81 78 THR A CA 1
ATOM 645 C C . THR A 1 78 ? 6.957 -5.219 -19.978 1.00 95.81 78 THR A C 1
ATOM 647 O O . THR A 1 78 ? 6.953 -5.593 -21.149 1.00 95.81 78 THR A O 1
ATOM 650 N N . ASP A 1 79 ? 5.958 -5.466 -19.132 1.00 96.81 79 ASP A N 1
ATOM 651 C CA . ASP A 1 79 ? 4.939 -6.491 -19.362 1.00 96.81 79 ASP A CA 1
ATOM 652 C C . ASP A 1 79 ? 3.590 -5.911 -19.811 1.00 96.81 79 ASP A C 1
ATOM 654 O O . ASP A 1 79 ? 2.774 -6.636 -20.381 1.00 96.81 79 ASP A O 1
ATOM 658 N N . VAL A 1 80 ? 3.331 -4.619 -19.554 1.00 94.56 80 VAL A N 1
ATOM 659 C CA . VAL A 1 80 ? 2.019 -3.989 -19.796 1.00 94.56 80 VAL A CA 1
ATOM 660 C C . VAL A 1 80 ? 2.104 -2.761 -20.700 1.00 94.56 80 VAL A C 1
ATOM 662 O O . VAL A 1 80 ? 1.394 -2.697 -21.702 1.00 94.56 80 VAL A O 1
ATOM 665 N N . ASP A 1 81 ? 2.939 -1.776 -20.363 1.00 94.00 81 ASP A N 1
ATOM 666 C CA . ASP A 1 81 ? 3.023 -0.504 -21.090 1.00 94.00 81 ASP A CA 1
ATOM 667 C C . ASP A 1 81 ? 4.468 -0.006 -21.203 1.00 94.00 81 ASP A C 1
ATOM 669 O O . ASP A 1 81 ? 4.965 0.741 -20.358 1.00 94.00 81 ASP A O 1
ATOM 673 N N . SER A 1 82 ? 5.119 -0.348 -22.315 1.00 94.69 82 SER A N 1
ATOM 674 C CA . SER A 1 82 ? 6.492 0.069 -22.620 1.00 94.69 82 SER A CA 1
ATOM 675 C C . SER A 1 82 ? 6.653 1.569 -22.881 1.00 94.69 82 SER A C 1
ATOM 677 O O . SER A 1 82 ? 7.771 2.038 -23.089 1.00 94.69 82 SER A O 1
ATOM 679 N N . THR A 1 83 ? 5.568 2.345 -22.914 1.00 95.00 83 THR A N 1
ATOM 680 C CA . THR A 1 83 ? 5.637 3.813 -22.977 1.00 95.00 83 THR A CA 1
ATOM 681 C C . THR A 1 83 ? 5.625 4.448 -21.588 1.00 95.00 83 THR A C 1
ATOM 683 O O . THR A 1 83 ? 5.973 5.623 -21.448 1.00 95.00 83 THR A O 1
ATOM 686 N N . PHE A 1 84 ? 5.290 3.672 -20.550 1.00 90.25 84 PHE A N 1
ATOM 687 C CA . PHE A 1 84 ? 5.275 4.146 -19.176 1.00 90.25 84 PHE A CA 1
ATOM 688 C C . PHE A 1 84 ? 6.687 4.560 -18.742 1.00 90.25 84 PHE A C 1
ATOM 690 O O . PHE A 1 84 ? 7.629 3.778 -18.881 1.00 90.25 84 PHE A O 1
ATOM 697 N N . PRO A 1 85 ? 6.889 5.767 -18.204 1.00 87.19 85 PRO A N 1
ATOM 698 C CA . PRO A 1 85 ? 8.230 6.240 -17.917 1.00 87.19 85 PRO A CA 1
ATOM 699 C C . PRO A 1 85 ? 8.828 5.594 -16.657 1.00 87.19 85 PRO A C 1
ATOM 701 O O . PRO A 1 85 ? 8.150 5.389 -15.653 1.00 87.19 85 PRO A O 1
ATOM 704 N N . LEU A 1 86 ? 10.137 5.329 -16.697 1.00 84.94 86 LEU A N 1
ATOM 705 C CA . LEU A 1 86 ? 10.900 4.694 -15.610 1.00 84.94 86 LEU A CA 1
ATOM 706 C C . LEU A 1 86 ? 11.776 5.661 -14.799 1.00 84.94 86 LEU A C 1
ATOM 708 O O . LEU A 1 86 ? 12.686 5.186 -14.109 1.00 84.94 86 LEU A O 1
ATOM 712 N N . TYR A 1 87 ? 11.560 6.978 -14.919 1.00 72.75 87 TYR A N 1
ATOM 713 C CA . TYR A 1 87 ? 12.415 7.987 -14.278 1.00 72.75 87 TYR A CA 1
ATOM 714 C C . TYR A 1 87 ? 12.542 7.764 -12.759 1.00 72.75 87 TYR A C 1
ATOM 716 O O . TYR A 1 87 ? 11.510 7.610 -12.075 1.00 72.75 87 TYR A O 1
#

Solvent-accessible surface area (backbone atoms only — not comparable to full-atom values): 5300 Å² total; per-residue (Å²): 120,90,92,68,83,90,75,60,65,64,66,72,76,67,48,94,53,58,68,63,53,39,61,69,46,46,66,62,56,73,75,39,84,63,44,80,37,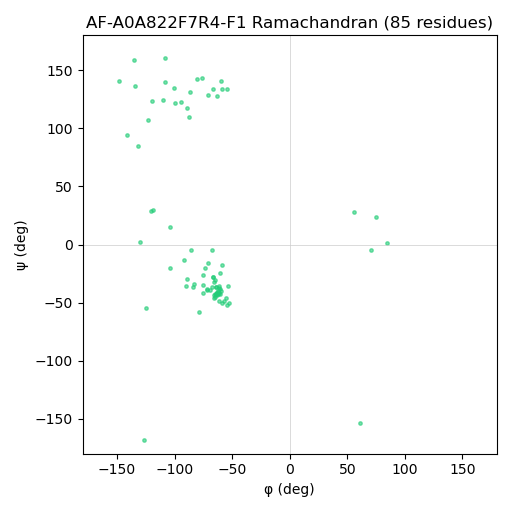69,34,68,59,27,63,67,19,53,55,48,45,53,52,48,41,66,68,39,65,87,45,88,65,37,77,79,25,50,43,56,41,76,39,11,52,53,38,42,21,74,78,73,38,78,80,56,82,85,128

Sequence (87 aa):
FENSFHLPMDRLLYNDNDEQLRNELKLNIEKNQQIVIVCRRGNDSQLAVRRLKELLADVDNIDEKIKDLEGGFQAWHTDVDSTFPLY

Radius of gyration: 13.55 Å; Cα contacts (8 Å, |Δi|>4): 88; chains: 1; bounding box: 27×20×38 Å

Nearest PDB structures (foldseek):
  3i2v-assembly1_A  TM=7.662E-01  e=8.542E-04  Homo sapiens
  2j6p-assembly1_B  TM=7.604E-01  e=5.450E-02  Leishmania major
  2y0e-assembly2_B  TM=4.825E-01  e=6.130E+00  Burkholderia cepacia

Foldseek 3Di:
DPPDDDDDLCCLPVPPDLPVVLVVCVVVLLVDQADEFADLFQPSLVVSLVSNCVSPVVRPPSVVRYDYDHGGVNCCCVPPNVVRDND

pLDDT: mean 92.78, std 4.99, range [70.31, 97.38]

Secondary structure (DSSP, 8-state):
-TTPPP--HHHHHS-S-HHHHHHHHHHHHHH-S-EEE--SSSHHHHHHHHHHHHHTTTSTTHHHHEEE-TTHHHHHHHHT-TTS---

Mean predicted aligned error: 3.35 Å